Protein AF-A0A0T0PWX6-F1 (afdb_monomer)

Secondary structure (DSSP, 8-state):
--------------------PPPPPTT--TTPPPSSHHHHHHHHHHHHHTT-SS-SSS--HHHHHHHHHHHHHHHHTS---HHHHHHHHHHHHHHH-SS-SSS--HHHHHHHHHHHHHHHTTS--S------

Sequence (132 aa):
MKKFLLAALAVSVAGGAVAQTPPPPPGGPKHAMPTTRAEAIAAADQRFAAMDTNRDGKVSGDERRAYREAKRERRAERDVTQAQFRDQAQKRFDRIDTNKDGTISAQEREAAKLLMRARMGGHRGHGGPAGA

Foldseek 3Di:
DDDDDDDDDDDDDPPPPPPPPDDPDPDDPPPDDPPDPVSVVVVVVVVQCVQPVVPPSDRDPVSVVVVVVVVVVVVVPDDDDPVNVVVVVVVVVCQLPVVPPSDRDPVSVVVVVVVVCVVCVVPPPPDDPPDD

Structure (mmCIF, N/CA/C/O backbone):
data_AF-A0A0T0PWX6-F1
#
_entry.id   AF-A0A0T0PWX6-F1
#
loop_
_atom_site.group_PDB
_atom_site.id
_atom_site.type_symbol
_atom_site.label_atom_id
_atom_site.label_alt_id
_atom_site.label_comp_id
_atom_site.label_asym_id
_atom_site.label_entity_id
_atom_site.label_seq_id
_atom_site.pdbx_PDB_ins_code
_atom_site.Cartn_x
_atom_site.Cartn_y
_atom_site.Cartn_z
_atom_site.occupancy
_atom_site.B_iso_or_equiv
_atom_site.auth_seq_id
_atom_site.auth_comp_id
_atom_site.auth_asym_id
_atom_site.auth_atom_id
_atom_site.pdbx_PDB_model_num
ATOM 1 N N . MET A 1 1 ? 3.224 -77.270 7.67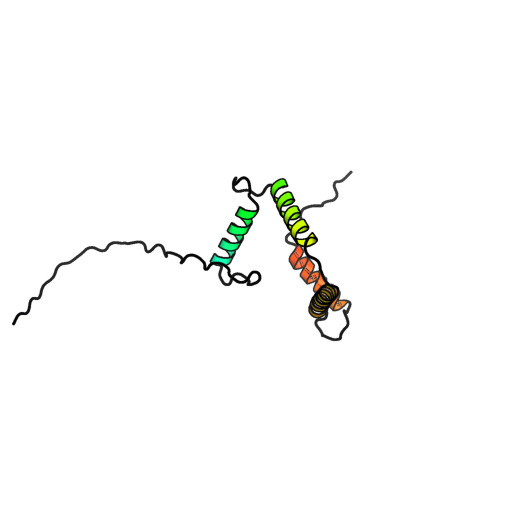0 1.00 36.62 1 MET A N 1
ATOM 2 C CA . MET A 1 1 ? 4.592 -77.410 7.108 1.00 36.62 1 MET A CA 1
ATOM 3 C C . MET A 1 1 ? 4.823 -76.189 6.220 1.00 36.62 1 MET A C 1
ATOM 5 O O . MET A 1 1 ? 4.010 -76.000 5.339 1.00 36.62 1 MET A O 1
ATOM 9 N N . LYS A 1 2 ? 5.775 -75.275 6.399 1.00 35.59 2 LYS A N 1
ATOM 10 C CA . LYS A 1 2 ? 7.071 -75.283 7.081 1.00 35.59 2 LYS A CA 1
ATOM 11 C C . LYS A 1 2 ? 7.307 -73.931 7.783 1.00 35.59 2 LYS A C 1
ATOM 13 O O . LYS A 1 2 ? 6.864 -72.897 7.301 1.00 35.59 2 LYS A O 1
ATOM 18 N N . LYS A 1 3 ? 8.009 -73.991 8.915 1.00 34.00 3 LYS A N 1
ATOM 19 C CA . LYS A 1 3 ? 8.615 -72.871 9.647 1.00 34.00 3 LYS A CA 1
ATOM 20 C C . LYS A 1 3 ? 9.988 -72.592 9.024 1.00 34.00 3 LYS A C 1
ATOM 22 O O . LYS A 1 3 ? 10.670 -73.569 8.736 1.00 34.00 3 LYS A O 1
ATOM 27 N N . PHE A 1 4 ? 10.418 -71.333 8.934 1.00 43.31 4 PHE A N 1
ATOM 28 C CA . PHE A 1 4 ? 11.841 -70.973 8.977 1.00 43.31 4 PHE A CA 1
ATOM 29 C C . PHE A 1 4 ? 12.026 -69.661 9.751 1.00 43.31 4 PHE A C 1
ATOM 31 O O . PHE A 1 4 ? 11.430 -68.636 9.435 1.00 43.31 4 PHE A O 1
ATOM 38 N N . LEU A 1 5 ? 12.816 -69.771 10.816 1.00 38.00 5 LEU A N 1
ATOM 39 C CA . LEU A 1 5 ? 13.410 -68.717 11.634 1.00 38.00 5 LEU A CA 1
ATOM 40 C C . LEU A 1 5 ? 14.822 -68.407 11.094 1.00 38.00 5 LEU A C 1
ATOM 42 O O . LEU A 1 5 ? 15.433 -69.297 10.508 1.00 38.00 5 LEU A O 1
ATOM 46 N N . LEU A 1 6 ? 15.328 -67.216 11.455 1.00 35.06 6 LEU A N 1
ATOM 47 C CA . LEU A 1 6 ? 16.733 -66.755 11.569 1.00 35.06 6 LEU A CA 1
ATOM 48 C C . LEU A 1 6 ? 17.255 -65.703 10.564 1.00 35.06 6 LEU A C 1
ATOM 50 O O . LEU A 1 6 ? 17.661 -66.008 9.452 1.00 35.06 6 LEU A O 1
ATOM 54 N N . ALA A 1 7 ? 17.290 -64.466 11.085 1.00 36.62 7 ALA A N 1
ATOM 55 C CA . ALA A 1 7 ? 18.459 -63.599 11.324 1.00 36.62 7 ALA A CA 1
ATOM 56 C C . ALA A 1 7 ? 19.406 -63.202 10.170 1.00 36.62 7 ALA A C 1
ATOM 58 O O . ALA A 1 7 ? 20.155 -64.033 9.678 1.00 36.62 7 ALA A O 1
ATOM 59 N N 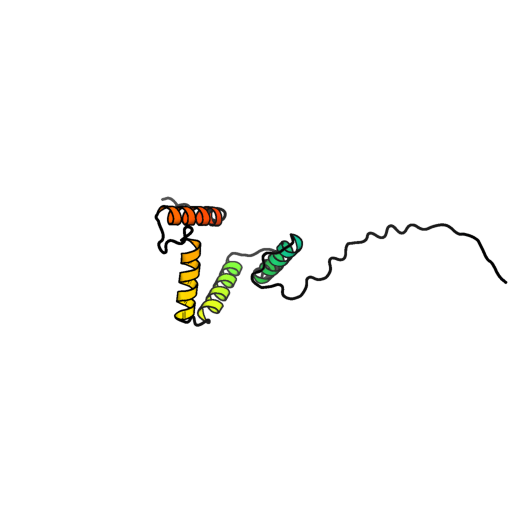. ALA A 1 8 ? 19.526 -61.886 9.923 1.00 38.38 8 ALA A N 1
ATOM 60 C CA . ALA A 1 8 ? 20.818 -61.180 9.868 1.00 38.38 8 ALA A CA 1
ATOM 61 C C . ALA A 1 8 ? 20.664 -59.639 9.879 1.00 38.38 8 ALA A C 1
ATOM 63 O O . ALA A 1 8 ? 19.995 -59.033 9.051 1.00 38.38 8 ALA A O 1
ATOM 64 N N . LEU A 1 9 ? 21.317 -59.074 10.890 1.00 36.00 9 LEU A N 1
ATOM 65 C CA . LEU A 1 9 ? 21.873 -57.744 11.148 1.00 36.00 9 LEU A CA 1
ATOM 66 C C . LEU A 1 9 ? 22.232 -56.807 9.956 1.00 36.00 9 LEU A C 1
ATOM 68 O O . LEU A 1 9 ? 22.825 -57.239 8.975 1.00 36.00 9 LEU A O 1
ATOM 72 N N . ALA A 1 10 ? 22.043 -55.500 10.220 1.00 39.22 10 ALA A N 1
ATOM 73 C CA . ALA A 1 10 ? 22.735 -54.296 9.711 1.00 39.22 10 ALA A CA 1
ATOM 74 C C . ALA A 1 10 ? 22.527 -53.836 8.251 1.00 39.22 10 ALA A C 1
ATOM 76 O O . ALA A 1 10 ? 22.898 -54.505 7.299 1.00 39.22 10 ALA A O 1
ATOM 77 N N . VAL A 1 11 ? 22.072 -52.590 8.077 1.00 42.06 11 VAL A N 1
ATOM 78 C CA . VAL A 1 11 ? 22.931 -51.388 7.999 1.00 42.06 11 VAL A CA 1
ATOM 79 C C . VAL A 1 11 ? 22.037 -50.163 8.218 1.00 42.06 11 VAL A C 1
ATOM 81 O O . VAL A 1 11 ? 21.055 -49.949 7.510 1.00 42.06 11 VAL A O 1
ATOM 84 N N . SER A 1 12 ? 22.375 -49.356 9.220 1.00 42.78 12 SER A N 1
ATOM 85 C CA . SER A 1 12 ? 21.784 -48.039 9.436 1.00 42.78 12 SER A CA 1
ATOM 86 C C . SER A 1 12 ? 22.236 -47.103 8.317 1.00 42.78 12 SER A C 1
ATOM 88 O O . SER A 1 12 ? 23.350 -46.584 8.356 1.00 42.78 12 SER A O 1
ATOM 90 N N . VAL A 1 13 ? 21.382 -46.860 7.324 1.00 46.09 13 VAL A N 1
ATOM 91 C CA . VAL A 1 13 ? 21.559 -45.700 6.448 1.00 46.09 13 VAL A CA 1
ATOM 92 C C . VAL A 1 13 ? 21.052 -44.490 7.221 1.00 46.09 13 VAL A C 1
ATOM 94 O O . VAL A 1 13 ? 19.849 -44.304 7.400 1.00 46.09 13 VAL A O 1
ATOM 97 N N . ALA A 1 14 ? 21.989 -43.668 7.690 1.00 50.22 14 ALA A N 1
ATOM 98 C CA . ALA A 1 14 ? 21.736 -42.283 8.055 1.00 50.22 14 ALA A CA 1
ATOM 99 C C . ALA A 1 14 ? 21.329 -41.516 6.785 1.00 50.22 14 ALA A C 1
ATOM 101 O O . ALA A 1 14 ? 22.123 -40.812 6.167 1.00 50.22 14 ALA A O 1
ATOM 102 N N . GLY A 1 15 ? 20.089 -41.721 6.346 1.00 40.66 15 GLY A N 1
ATOM 103 C CA . GLY A 1 15 ? 19.460 -40.940 5.299 1.00 40.66 15 GLY A CA 1
ATOM 104 C C . GLY A 1 15 ? 18.916 -39.683 5.946 1.00 40.66 15 GLY A C 1
ATOM 105 O O . GLY A 1 15 ? 17.864 -39.726 6.578 1.00 40.66 15 GLY A O 1
ATOM 106 N N . GLY A 1 16 ? 19.654 -38.579 5.832 1.00 40.97 16 GLY A N 1
ATOM 107 C CA . GLY A 1 16 ? 19.139 -37.261 6.164 1.00 40.97 16 GLY A CA 1
ATOM 108 C C . GLY A 1 16 ? 17.836 -37.051 5.405 1.00 40.97 16 GLY A C 1
ATOM 109 O O . GLY A 1 16 ? 17.842 -36.839 4.194 1.00 40.97 16 GLY A O 1
ATOM 110 N N . ALA A 1 17 ? 16.717 -37.135 6.117 1.00 41.38 17 ALA A N 1
ATOM 111 C CA . ALA A 1 17 ? 15.461 -36.613 5.633 1.00 41.38 17 ALA A CA 1
ATOM 112 C C . ALA A 1 17 ? 15.640 -35.096 5.577 1.00 41.38 17 ALA A C 1
ATOM 114 O O . ALA A 1 17 ? 15.354 -34.376 6.534 1.00 41.38 17 ALA A O 1
ATOM 115 N N . VAL A 1 18 ? 16.164 -34.604 4.452 1.00 45.81 18 VAL A N 1
ATOM 116 C CA . VAL A 1 18 ? 15.820 -33.260 4.016 1.00 45.81 18 VAL A CA 1
ATOM 117 C C . VAL A 1 18 ? 14.303 -33.270 3.980 1.00 45.81 18 VAL A C 1
ATOM 119 O O . VAL A 1 18 ? 13.690 -34.013 3.214 1.00 45.81 18 VAL A O 1
ATOM 122 N N . ALA A 1 19 ? 13.694 -32.562 4.925 1.00 40.75 19 ALA A N 1
ATOM 123 C CA . ALA A 1 19 ? 12.277 -32.300 4.886 1.00 40.75 19 ALA A CA 1
ATOM 124 C C . ALA A 1 19 ? 12.029 -31.640 3.528 1.00 40.75 19 ALA A C 1
ATOM 126 O O . ALA A 1 19 ? 12.362 -30.473 3.333 1.00 40.75 19 ALA A O 1
ATOM 127 N N . GLN A 1 20 ? 11.548 -32.422 2.560 1.00 35.38 20 GLN A N 1
ATOM 128 C CA . GLN A 1 20 ? 11.020 -31.900 1.317 1.00 35.38 20 GLN A CA 1
ATOM 129 C C . GLN A 1 20 ? 9.814 -31.078 1.738 1.00 35.38 20 GLN A C 1
ATOM 131 O O . GLN A 1 20 ? 8.738 -31.609 2.012 1.00 35.38 20 GLN A O 1
ATOM 136 N N . THR A 1 21 ? 10.029 -29.777 1.901 1.00 44.06 21 THR A N 1
ATOM 137 C CA . THR A 1 21 ? 8.945 -28.827 2.048 1.00 44.06 21 THR A CA 1
ATOM 138 C C . THR A 1 21 ? 8.082 -28.981 0.800 1.00 44.06 21 THR A C 1
ATOM 140 O O . THR A 1 21 ? 8.603 -28.845 -0.312 1.00 44.06 21 THR A O 1
ATOM 143 N N . PRO A 1 22 ? 6.795 -29.342 0.947 1.00 49.56 22 PRO A N 1
ATOM 144 C CA . PRO A 1 22 ? 5.923 -29.512 -0.201 1.00 49.56 22 PRO A CA 1
ATOM 145 C C . PRO A 1 22 ? 5.920 -28.214 -1.019 1.00 49.56 22 PRO A C 1
ATOM 147 O O . PRO A 1 22 ? 6.000 -27.128 -0.429 1.00 49.56 22 PRO A O 1
ATOM 150 N N . PRO A 1 23 ? 5.858 -28.298 -2.361 1.00 49.06 23 PRO A N 1
ATOM 151 C CA . PRO A 1 23 ? 5.785 -27.108 -3.194 1.00 49.06 23 PRO A CA 1
ATOM 152 C C . PRO A 1 23 ? 4.600 -26.257 -2.716 1.00 49.06 23 PRO A C 1
ATOM 154 O O . PRO A 1 23 ? 3.511 -26.803 -2.504 1.00 49.06 23 PRO A O 1
ATOM 157 N N . PRO A 1 24 ? 4.792 -24.945 -2.484 1.00 56.69 24 PRO A N 1
ATOM 158 C CA . PRO A 1 24 ? 3.717 -24.109 -1.982 1.00 56.69 24 PRO A CA 1
ATOM 159 C C . PRO A 1 24 ? 2.544 -24.140 -2.974 1.00 56.69 24 PRO A C 1
ATOM 161 O O . PRO A 1 24 ? 2.771 -24.111 -4.189 1.00 56.69 24 PRO A O 1
ATOM 164 N N . PRO A 1 25 ? 1.292 -24.206 -2.486 1.00 51.97 25 PRO A N 1
ATOM 165 C CA . PRO A 1 25 ? 0.129 -24.268 -3.355 1.00 51.97 25 PRO A CA 1
ATOM 166 C C . PRO A 1 25 ? 0.076 -23.031 -4.265 1.00 51.97 25 PRO A C 1
ATOM 168 O O . PRO A 1 25 ? 0.357 -21.9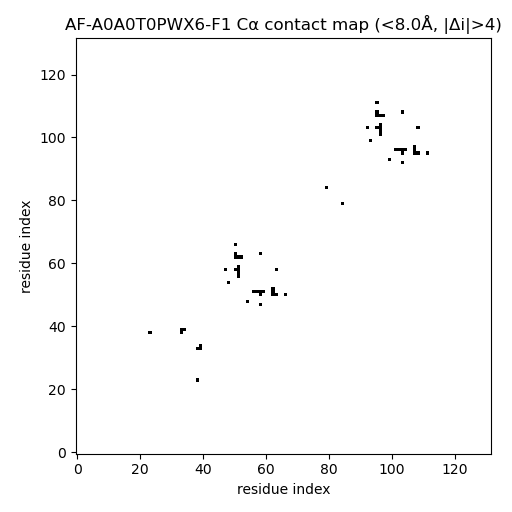12 -3.814 1.00 51.97 25 PRO A O 1
ATOM 171 N N . PRO A 1 26 ? -0.298 -23.193 -5.546 1.00 50.69 26 PRO A N 1
ATOM 172 C CA . PRO A 1 26 ? -0.409 -22.066 -6.452 1.00 50.69 26 PRO A CA 1
ATOM 173 C C . PRO A 1 26 ? -1.585 -21.181 -6.018 1.00 50.69 26 PRO A C 1
ATOM 175 O O . PRO A 1 26 ? -2.741 -21.583 -6.080 1.00 50.69 26 PRO A O 1
ATOM 178 N N . GLY A 1 27 ? -1.285 -19.948 -5.600 1.00 56.47 27 GLY A N 1
ATOM 179 C CA . GLY A 1 27 ? -2.285 -18.884 -5.478 1.00 56.47 27 GLY A CA 1
ATOM 180 C C . GLY A 1 27 ? -3.034 -18.792 -4.146 1.00 56.47 27 GLY A C 1
ATOM 181 O O . GLY A 1 27 ? -4.261 -18.720 -4.140 1.00 56.47 27 GLY A O 1
ATOM 182 N N . GLY A 1 28 ? -2.316 -18.685 -3.023 1.00 47.69 28 GLY A N 1
ATOM 183 C CA . GLY A 1 28 ? -2.917 -18.218 -1.767 1.00 47.69 28 GLY A CA 1
ATOM 184 C C . GLY A 1 28 ? -3.605 -16.842 -1.922 1.00 47.69 28 GLY A C 1
ATOM 185 O O . GLY A 1 28 ? -3.213 -16.049 -2.790 1.00 47.69 28 GLY A O 1
ATOM 186 N N . PRO A 1 29 ? -4.640 -16.530 -1.112 1.00 44.62 29 PRO A N 1
ATOM 187 C CA . PRO A 1 29 ? -5.453 -15.328 -1.280 1.00 44.62 29 PRO A CA 1
ATOM 188 C C . PRO A 1 29 ? -4.574 -14.083 -1.315 1.00 44.62 29 PRO A C 1
ATOM 190 O O . PRO A 1 29 ? -3.737 -13.881 -0.437 1.00 44.62 29 PRO A O 1
ATOM 193 N N . LYS A 1 30 ? -4.797 -13.192 -2.288 1.00 54.19 30 LYS A N 1
ATOM 194 C CA . LYS A 1 30 ? -3.924 -12.029 -2.538 1.00 54.19 30 LYS A CA 1
ATOM 195 C C . LYS A 1 30 ? -3.819 -11.053 -1.353 1.00 54.19 30 LYS A C 1
ATOM 197 O O . LYS A 1 30 ? -3.066 -10.083 -1.449 1.00 54.19 30 LYS A O 1
ATOM 202 N N . HIS A 1 31 ? -4.602 -11.249 -0.287 1.00 51.62 31 HIS A N 1
ATOM 203 C CA . HIS A 1 31 ? -4.666 -10.434 0.933 1.00 51.62 31 HIS A CA 1
ATOM 204 C C . HIS A 1 31 ? -4.566 -11.260 2.236 1.00 51.62 31 HIS A C 1
ATOM 206 O O . HIS A 1 31 ? -4.729 -10.687 3.312 1.00 51.62 31 HIS A O 1
ATOM 212 N N . ALA A 1 32 ? -4.293 -12.570 2.179 1.00 58.66 32 ALA A N 1
ATOM 213 C CA . ALA A 1 32 ? -4.005 -13.337 3.389 1.00 58.66 32 ALA A CA 1
ATOM 214 C C . ALA A 1 32 ? -2.584 -13.002 3.860 1.00 58.66 32 ALA A C 1
ATOM 216 O O . ALA A 1 32 ? -1.631 -13.069 3.082 1.00 58.66 32 ALA A O 1
ATOM 217 N N . MET A 1 33 ? -2.442 -12.594 5.122 1.00 60.88 33 MET A N 1
ATOM 218 C CA . MET A 1 33 ? -1.125 -12.528 5.755 1.00 60.88 33 MET A CA 1
ATOM 219 C C . MET A 1 33 ? -0.510 -13.933 5.697 1.00 60.88 33 MET A C 1
ATOM 221 O O . MET A 1 33 ? -1.255 -14.897 5.891 1.00 60.88 33 MET A O 1
ATOM 225 N N . PRO A 1 34 ? 0.799 -14.071 5.423 1.00 75.75 34 PRO A N 1
ATOM 226 C CA . PRO A 1 34 ? 1.438 -15.379 5.466 1.00 75.75 34 PRO A CA 1
ATOM 227 C C . PRO A 1 34 ? 1.185 -15.993 6.845 1.00 75.75 34 PRO A C 1
ATOM 229 O O . PRO A 1 34 ? 1.434 -15.354 7.870 1.00 75.75 34 PRO A O 1
ATOM 232 N N . THR A 1 35 ? 0.634 -17.203 6.859 1.00 76.50 35 THR A N 1
ATOM 233 C CA . THR A 1 35 ? 0.294 -17.928 8.090 1.00 76.50 35 THR A CA 1
ATOM 234 C C . THR A 1 35 ? 1.530 -18.562 8.717 1.00 76.50 35 THR A C 1
ATOM 236 O O . THR A 1 35 ? 1.550 -18.849 9.912 1.00 76.50 35 THR A O 1
ATOM 239 N N . THR A 1 36 ? 2.599 -18.707 7.928 1.00 92.38 36 THR A N 1
ATOM 240 C CA . THR A 1 36 ? 3.889 -19.231 8.373 1.00 92.38 36 THR A CA 1
ATOM 241 C C . THR A 1 36 ? 5.050 -18.314 7.982 1.00 92.38 36 THR A C 1
ATOM 243 O O . THR A 1 36 ? 4.988 -17.535 7.028 1.00 92.38 36 THR A O 1
ATOM 246 N N . ARG A 1 37 ? 6.174 -18.435 8.702 1.00 88.50 37 ARG A N 1
ATOM 247 C CA . ARG A 1 37 ? 7.431 -17.753 8.344 1.00 88.50 37 ARG A CA 1
ATOM 248 C C . ARG A 1 37 ? 7.914 -18.153 6.947 1.00 88.50 37 ARG A C 1
ATOM 250 O O . ARG A 1 37 ? 8.406 -17.298 6.219 1.00 88.50 37 ARG A O 1
ATOM 257 N N . ALA A 1 38 ? 7.775 -19.425 6.582 1.00 89.62 38 ALA A N 1
ATOM 258 C CA . ALA A 1 38 ? 8.188 -19.924 5.274 1.00 89.62 38 ALA A CA 1
ATOM 259 C C . ALA A 1 38 ? 7.404 -19.244 4.139 1.00 89.62 38 ALA A C 1
ATOM 261 O O . ALA A 1 38 ? 8.003 -18.774 3.175 1.00 89.62 38 ALA A O 1
ATOM 262 N N . GLU A 1 39 ? 6.086 -19.094 4.293 1.00 88.44 39 GLU A N 1
ATOM 263 C CA . GLU A 1 39 ? 5.247 -18.361 3.336 1.00 88.44 39 GLU A CA 1
ATOM 264 C C . GLU A 1 39 ? 5.641 -16.885 3.227 1.00 88.44 39 GLU A C 1
ATOM 266 O O . GLU A 1 39 ? 5.654 -16.324 2.132 1.00 88.44 39 GLU A O 1
ATOM 271 N N . ALA A 1 40 ? 5.986 -16.251 4.352 1.00 89.00 40 ALA A N 1
ATOM 272 C CA . ALA A 1 40 ? 6.418 -14.858 4.359 1.00 89.00 40 ALA A CA 1
ATOM 273 C C . ALA A 1 40 ? 7.720 -14.658 3.569 1.00 89.00 40 ALA A C 1
ATOM 275 O O . ALA A 1 40 ? 7.823 -13.700 2.802 1.00 89.00 40 ALA A O 1
ATOM 276 N N . ILE A 1 41 ? 8.685 -15.569 3.740 1.00 89.69 41 ILE A N 1
ATOM 277 C CA . ILE A 1 41 ? 9.965 -15.553 3.018 1.00 89.69 41 ILE A CA 1
ATOM 278 C C . ILE A 1 41 ? 9.721 -15.786 1.525 1.00 89.69 41 ILE A C 1
ATOM 280 O O . ILE A 1 41 ? 10.103 -14.947 0.716 1.00 89.69 41 ILE A O 1
ATOM 284 N N . ALA A 1 42 ? 8.965 -16.825 1.159 1.00 90.94 42 ALA A N 1
ATOM 285 C CA . ALA A 1 42 ? 8.658 -17.112 -0.242 1.00 90.94 42 ALA A CA 1
ATOM 286 C C . ALA A 1 42 ? 7.945 -15.939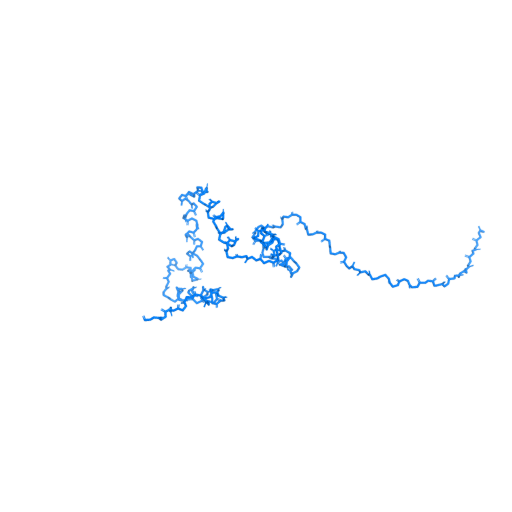 -0.944 1.00 90.94 42 ALA A C 1
ATOM 288 O O . ALA A 1 42 ? 8.253 -15.597 -2.086 1.00 90.94 42 ALA A O 1
ATOM 289 N N . ALA A 1 43 ? 7.011 -15.272 -0.258 1.00 88.38 43 ALA A N 1
ATOM 290 C CA . ALA A 1 43 ? 6.343 -14.087 -0.792 1.00 88.38 43 ALA A CA 1
ATOM 291 C C . ALA A 1 43 ? 7.287 -12.878 -0.936 1.00 88.38 43 ALA A C 1
ATOM 293 O O . ALA A 1 43 ? 7.071 -12.038 -1.816 1.00 88.38 43 ALA A O 1
ATOM 294 N N . ALA A 1 44 ? 8.304 -12.756 -0.077 1.00 90.31 44 ALA A N 1
ATOM 295 C CA . ALA A 1 44 ? 9.337 -11.732 -0.202 1.00 90.31 44 ALA A CA 1
ATOM 296 C C . ALA A 1 44 ? 10.236 -12.010 -1.414 1.00 90.31 44 ALA A C 1
ATOM 298 O O . ALA A 1 44 ? 10.433 -11.104 -2.225 1.00 90.31 44 ALA A O 1
ATOM 299 N N . ASP A 1 45 ? 10.666 -13.259 -1.596 1.00 92.81 45 ASP A N 1
ATOM 300 C CA . ASP A 1 45 ? 11.510 -13.685 -2.718 1.00 92.81 45 ASP A CA 1
ATOM 301 C C . ASP A 1 45 ? 10.811 -13.454 -4.062 1.00 92.81 45 ASP A C 1
ATOM 303 O O . ASP A 1 45 ? 11.378 -12.856 -4.975 1.00 92.81 45 ASP A O 1
ATOM 307 N N . GLN A 1 46 ? 9.528 -13.820 -4.166 1.00 92.38 46 GLN A N 1
ATOM 308 C CA . GLN A 1 46 ? 8.727 -13.565 -5.369 1.00 92.38 46 GLN A CA 1
ATOM 309 C C . GLN A 1 46 ? 8.622 -12.073 -5.703 1.00 92.38 46 GLN A C 1
ATOM 311 O O . GLN A 1 46 ? 8.642 -11.685 -6.870 1.00 92.38 46 GLN A O 1
ATOM 316 N N . ARG A 1 47 ? 8.491 -11.211 -4.687 1.00 91.50 47 ARG A N 1
ATOM 317 C CA . ARG A 1 47 ? 8.433 -9.756 -4.893 1.00 91.50 47 ARG A CA 1
ATOM 318 C C . ARG A 1 47 ? 9.784 -9.190 -5.288 1.00 91.50 47 ARG A C 1
ATOM 320 O O . ARG A 1 47 ? 9.813 -8.271 -6.100 1.00 91.50 47 ARG A O 1
ATOM 327 N N . PHE A 1 48 ? 10.858 -9.706 -4.701 1.00 95.31 48 PHE A N 1
ATOM 328 C CA . PHE A 1 48 ? 12.217 -9.317 -5.032 1.00 95.31 48 PHE A CA 1
ATOM 329 C C . PHE A 1 48 ? 12.531 -9.663 -6.486 1.00 95.31 48 PHE A C 1
ATOM 331 O O . PHE A 1 48 ? 12.842 -8.763 -7.253 1.00 95.31 48 PHE A O 1
ATOM 338 N N . ALA A 1 49 ? 12.299 -10.912 -6.897 1.00 94.56 49 ALA A N 1
ATOM 339 C CA . ALA A 1 49 ? 12.489 -11.359 -8.276 1.00 94.56 49 ALA A CA 1
ATOM 340 C C . ALA A 1 49 ? 11.612 -10.600 -9.291 1.00 94.56 49 ALA A C 1
ATOM 342 O O . ALA A 1 49 ? 11.970 -10.477 -10.456 1.00 94.56 49 ALA A O 1
ATOM 343 N N . ALA A 1 50 ? 10.456 -10.077 -8.865 1.00 90.75 50 ALA A N 1
ATOM 344 C CA . ALA A 1 50 ? 9.610 -9.231 -9.707 1.00 90.75 50 ALA A CA 1
ATOM 345 C C . ALA A 1 50 ? 10.107 -7.777 -9.837 1.00 90.75 50 ALA A C 1
ATOM 347 O O . ALA A 1 50 ? 9.588 -7.040 -10.675 1.00 90.75 50 ALA A O 1
ATOM 348 N N . MET A 1 51 ? 11.033 -7.337 -8.980 1.00 94.56 51 MET A N 1
ATOM 349 C CA . MET A 1 51 ? 11.641 -6.002 -9.018 1.00 94.56 51 MET A CA 1
ATOM 350 C C . MET A 1 51 ? 13.064 -6.030 -9.579 1.00 94.56 51 MET A C 1
ATOM 352 O O . MET A 1 51 ? 13.414 -5.112 -10.307 1.00 94.56 51 MET A O 1
ATOM 356 N N . ASP A 1 52 ? 13.849 -7.050 -9.236 1.00 96.94 52 ASP A N 1
ATOM 357 C CA . ASP A 1 52 ? 15.200 -7.308 -9.741 1.00 96.94 52 ASP A CA 1
ATOM 358 C C . ASP A 1 52 ? 15.101 -7.897 -11.155 1.00 96.94 52 ASP A C 1
ATOM 360 O O . ASP A 1 52 ? 15.001 -9.108 -11.374 1.00 96.94 52 ASP A O 1
ATOM 364 N N . THR A 1 53 ? 15.014 -6.998 -12.128 1.00 95.44 53 THR A N 1
ATOM 365 C CA . THR A 1 53 ? 14.804 -7.347 -13.533 1.00 95.44 53 THR A CA 1
ATOM 366 C C . THR A 1 53 ? 16.089 -7.802 -14.204 1.00 95.44 53 THR A C 1
ATOM 368 O O . THR A 1 53 ? 16.037 -8.651 -15.099 1.00 95.44 53 THR A O 1
ATOM 371 N N . ASN A 1 54 ? 17.231 -7.261 -13.770 1.00 95.81 54 ASN A N 1
ATOM 372 C CA . ASN A 1 54 ? 18.539 -7.633 -14.299 1.00 95.81 54 ASN A CA 1
ATOM 373 C C . ASN A 1 54 ? 19.113 -8.903 -13.634 1.00 95.81 54 ASN A C 1
ATOM 375 O O . ASN A 1 54 ? 20.062 -9.481 -14.165 1.00 95.81 54 ASN A O 1
ATOM 379 N N . ARG A 1 55 ? 18.482 -9.385 -12.553 1.00 95.88 55 ARG A N 1
ATOM 380 C CA . ARG A 1 55 ? 18.842 -10.586 -11.787 1.00 95.88 55 ARG A CA 1
ATOM 381 C C . ARG A 1 55 ? 20.243 -10.511 -11.188 1.00 95.88 55 ARG A C 1
ATOM 383 O O . ARG A 1 55 ? 20.944 -11.523 -11.128 1.00 95.88 55 ARG A O 1
ATOM 390 N N . ASP A 1 56 ? 20.654 -9.323 -10.756 1.00 96.38 56 ASP A N 1
ATOM 391 C CA . ASP A 1 56 ? 21.960 -9.108 -10.129 1.00 96.38 56 ASP A CA 1
ATOM 392 C C . ASP A 1 56 ? 21.946 -9.325 -8.603 1.00 96.38 56 ASP A C 1
ATOM 394 O O . ASP A 1 56 ? 22.984 -9.226 -7.937 1.00 96.38 56 ASP A O 1
ATOM 398 N N . GLY A 1 57 ? 20.779 -9.664 -8.042 1.00 96.00 57 GLY A N 1
ATOM 399 C CA . GLY A 1 57 ? 20.599 -9.889 -6.614 1.00 96.00 57 GLY A CA 1
ATOM 400 C C . GLY A 1 57 ? 20.420 -8.597 -5.818 1.00 96.00 57 GLY A C 1
ATOM 401 O O . GLY A 1 57 ? 20.477 -8.630 -4.583 1.00 96.00 57 GLY A O 1
ATOM 402 N N . LYS A 1 58 ? 20.180 -7.456 -6.476 1.00 96.94 58 LYS A N 1
ATOM 403 C CA . LYS A 1 58 ? 19.837 -6.167 -5.858 1.00 96.94 58 LYS A CA 1
ATOM 404 C C . LYS A 1 58 ? 18.643 -5.542 -6.587 1.00 96.94 58 LYS A C 1
ATOM 406 O O . LYS A 1 58 ? 18.317 -5.875 -7.708 1.00 96.94 58 LYS A O 1
ATOM 411 N N . VAL A 1 59 ? 17.954 -4.618 -5.913 1.00 95.88 59 VAL A N 1
ATOM 412 C CA . VAL A 1 59 ? 16.944 -3.763 -6.560 1.00 95.88 59 VAL A CA 1
ATOM 413 C C . VAL A 1 59 ? 17.485 -2.348 -6.583 1.00 95.88 59 VAL A C 1
ATOM 415 O O . VAL A 1 59 ? 17.500 -1.654 -5.552 1.00 95.88 59 VAL A O 1
ATOM 418 N N . SER A 1 60 ? 17.924 -1.931 -7.764 1.00 96.88 60 SER A N 1
ATOM 419 C CA . SER A 1 60 ? 18.456 -0.594 -8.007 1.00 96.88 60 SER A CA 1
ATOM 420 C C . SER A 1 60 ? 17.380 0.498 -7.863 1.00 96.88 60 SER A C 1
ATOM 422 O O . SER A 1 60 ? 16.177 0.242 -7.713 1.00 96.88 60 SER A O 1
ATOM 424 N N . GLY A 1 61 ? 17.815 1.762 -7.861 1.00 95.75 61 GLY A N 1
ATOM 425 C CA . GLY A 1 61 ? 16.902 2.908 -7.844 1.00 95.75 61 GLY A CA 1
ATOM 426 C C . GLY A 1 61 ? 15.989 2.937 -9.071 1.00 95.75 61 GLY A C 1
ATOM 427 O O . GLY A 1 61 ? 14.782 3.157 -8.931 1.00 95.75 61 GLY A O 1
ATOM 428 N N . ASP A 1 62 ? 16.553 2.640 -10.239 1.00 96.81 62 ASP A N 1
ATOM 429 C CA . ASP A 1 62 ? 15.846 2.651 -11.519 1.00 96.81 62 ASP A CA 1
ATOM 430 C C . ASP A 1 62 ? 14.827 1.518 -11.613 1.00 96.81 62 ASP A C 1
ATOM 432 O O . ASP A 1 62 ? 13.668 1.762 -11.945 1.00 96.81 62 ASP A O 1
ATOM 436 N N . GLU A 1 63 ? 15.188 0.306 -11.193 1.00 96.31 63 GLU A N 1
ATOM 437 C CA . GLU A 1 63 ? 14.257 -0.828 -11.142 1.00 96.31 63 GLU A CA 1
ATOM 438 C C . GLU A 1 63 ? 13.094 -0.579 -10.184 1.00 96.31 63 GLU A C 1
ATOM 440 O O . GLU A 1 63 ? 11.928 -0.855 -10.481 1.00 96.31 63 GLU A O 1
ATOM 445 N N . ARG A 1 64 ? 13.381 0.037 -9.034 1.00 94.94 64 ARG A N 1
ATOM 446 C CA . ARG A 1 64 ? 12.338 0.437 -8.090 1.00 94.94 64 ARG A CA 1
ATOM 447 C C . ARG A 1 64 ? 11.415 1.501 -8.680 1.00 94.94 64 ARG A C 1
ATOM 449 O O . ARG A 1 64 ? 10.209 1.464 -8.416 1.00 94.94 64 ARG A O 1
ATOM 456 N N . ARG A 1 65 ? 11.963 2.469 -9.422 1.00 94.56 65 ARG A N 1
ATOM 457 C CA . ARG A 1 65 ? 11.194 3.517 -10.109 1.00 94.56 65 ARG A CA 1
ATOM 458 C C . ARG A 1 65 ? 10.301 2.892 -11.179 1.00 94.56 65 ARG A C 1
ATOM 460 O O . ARG A 1 65 ? 9.089 3.088 -11.107 1.00 94.56 65 ARG A O 1
ATOM 467 N N . ALA A 1 66 ? 10.861 2.058 -12.050 1.00 94.56 66 ALA A N 1
ATOM 468 C CA . ALA A 1 66 ? 10.133 1.334 -13.088 1.00 94.56 66 ALA A CA 1
ATOM 469 C C . ALA A 1 66 ? 9.000 0.474 -12.501 1.00 94.56 66 ALA A C 1
ATOM 471 O O . ALA A 1 66 ? 7.848 0.564 -12.928 1.00 94.56 66 ALA A O 1
ATOM 472 N N . TYR A 1 67 ? 9.274 -0.283 -11.432 1.00 92.50 67 TYR A N 1
ATOM 473 C CA . TYR A 1 67 ? 8.254 -1.083 -10.751 1.00 92.50 67 TYR A CA 1
ATOM 474 C C . TYR A 1 67 ? 7.100 -0.229 -10.194 1.00 92.50 67 TYR A C 1
ATOM 476 O O . TYR A 1 67 ? 5.927 -0.622 -10.253 1.00 92.50 67 TYR A O 1
ATOM 484 N N . ARG A 1 68 ? 7.403 0.952 -9.632 1.00 91.56 68 ARG A N 1
ATOM 485 C CA . ARG A 1 68 ? 6.381 1.884 -9.125 1.00 91.56 68 ARG A CA 1
ATOM 486 C C . ARG A 1 68 ? 5.562 2.496 -10.253 1.00 91.56 68 ARG A C 1
ATOM 488 O O . ARG A 1 68 ? 4.350 2.609 -10.084 1.00 91.56 68 ARG A O 1
ATOM 495 N N . GLU A 1 69 ? 6.194 2.874 -11.357 1.00 92.88 69 GLU A N 1
ATOM 496 C CA . GLU A 1 69 ? 5.531 3.444 -12.535 1.00 92.88 69 GLU A CA 1
ATOM 497 C C . GLU A 1 69 ? 4.555 2.446 -13.143 1.00 92.88 69 GLU A C 1
ATOM 499 O O . GLU A 1 69 ? 3.354 2.715 -13.138 1.00 92.88 69 GLU A O 1
ATOM 504 N N . ALA A 1 70 ? 5.015 1.229 -13.438 1.00 90.31 70 ALA A N 1
ATOM 505 C CA . ALA A 1 70 ? 4.161 0.153 -13.934 1.00 90.31 70 ALA A CA 1
ATOM 506 C C . ALA A 1 70 ? 2.978 -0.141 -12.990 1.00 90.31 70 ALA A C 1
ATOM 508 O O . ALA A 1 70 ? 1.871 -0.487 -13.404 1.00 90.31 70 ALA A O 1
ATOM 509 N N . LYS A 1 71 ? 3.177 -0.009 -11.672 1.00 89.06 71 LYS A N 1
ATOM 510 C CA . LYS A 1 71 ? 2.097 -0.183 -10.689 1.00 89.06 71 LYS A CA 1
ATOM 511 C C . LYS A 1 71 ? 1.121 0.995 -10.653 1.00 89.06 71 LYS A C 1
ATOM 513 O O . LYS A 1 71 ? -0.038 0.780 -10.292 1.00 89.06 71 LYS A O 1
ATOM 518 N N . ARG A 1 72 ? 1.574 2.218 -10.943 1.00 89.06 72 ARG A N 1
ATOM 519 C CA . ARG A 1 72 ? 0.710 3.402 -11.064 1.00 89.06 72 ARG A CA 1
ATOM 520 C C . ARG A 1 72 ? -0.104 3.333 -12.348 1.00 89.06 72 ARG A C 1
ATOM 522 O O . ARG A 1 72 ? -1.303 3.559 -12.267 1.00 89.06 72 ARG A O 1
ATOM 529 N N . GLU A 1 73 ? 0.500 2.935 -13.460 1.00 89.12 73 GLU A N 1
ATOM 530 C CA . GLU A 1 73 ? -0.176 2.744 -14.752 1.00 89.12 73 GLU A CA 1
ATOM 531 C C . GLU A 1 73 ? -1.297 1.710 -14.646 1.00 89.12 73 GLU A C 1
ATOM 533 O O . GLU A 1 73 ? -2.460 2.057 -14.827 1.00 89.12 73 GLU A O 1
ATOM 538 N N . ARG A 1 74 ? -1.004 0.505 -14.130 1.00 87.62 74 ARG A N 1
ATOM 539 C CA . ARG A 1 74 ? -2.037 -0.519 -13.859 1.00 87.62 74 ARG A CA 1
ATOM 540 C C . ARG A 1 74 ? -3.160 -0.062 -12.921 1.00 87.62 74 ARG A C 1
ATOM 542 O O . ARG A 1 74 ? -4.195 -0.718 -12.824 1.00 87.62 74 ARG A O 1
ATOM 549 N N . ARG A 1 75 ? -2.933 0.977 -12.111 1.00 85.69 75 ARG A N 1
ATOM 550 C CA . ARG A 1 75 ? -3.979 1.577 -11.266 1.00 85.69 75 ARG A CA 1
ATOM 551 C C . ARG A 1 75 ? -4.748 2.665 -12.005 1.00 85.69 75 ARG A C 1
ATOM 553 O O . ARG A 1 75 ? -5.933 2.790 -11.738 1.00 85.69 75 ARG A O 1
ATOM 560 N N . ALA A 1 76 ? -4.082 3.433 -12.860 1.00 84.12 76 ALA A N 1
ATOM 561 C CA . ALA A 1 76 ? -4.686 4.483 -13.668 1.00 84.12 76 ALA A CA 1
ATOM 562 C C . ALA A 1 76 ? -5.616 3.907 -14.746 1.00 84.12 76 ALA A C 1
ATOM 564 O O . ALA A 1 76 ? -6.661 4.484 -14.999 1.00 84.12 76 ALA A O 1
ATOM 565 N N . GLU A 1 77 ? -5.288 2.736 -15.296 1.00 82.25 77 GLU A N 1
ATOM 566 C CA . GLU A 1 77 ? -6.137 1.995 -16.246 1.00 82.25 77 GLU A CA 1
ATOM 567 C C . GLU A 1 77 ? -7.434 1.452 -15.629 1.00 82.25 77 GLU A C 1
ATOM 569 O O . GLU A 1 77 ? -8.317 0.976 -16.337 1.00 82.25 77 GLU A O 1
ATOM 574 N N . ARG A 1 78 ? -7.554 1.457 -14.297 1.00 86.50 78 ARG A N 1
ATOM 575 C CA . ARG A 1 78 ? -8.744 0.952 -13.617 1.00 86.50 78 ARG A CA 1
ATOM 576 C C . ARG A 1 78 ? -9.709 2.094 -13.358 1.00 86.50 78 ARG A C 1
ATOM 578 O O . ARG A 1 78 ? -9.484 2.885 -12.442 1.00 86.50 78 ARG A O 1
ATOM 585 N N . ASP A 1 79 ? -10.827 2.089 -14.071 1.00 90.88 79 ASP A N 1
ATOM 586 C CA . ASP A 1 79 ? -11.952 2.956 -13.743 1.00 90.88 79 ASP A CA 1
ATOM 587 C C . ASP A 1 79 ? -12.465 2.658 -12.329 1.00 90.88 79 ASP A C 1
ATOM 589 O O . ASP A 1 79 ? -12.640 1.504 -11.919 1.00 90.88 79 ASP A O 1
ATOM 593 N N . VAL A 1 80 ? -12.695 3.724 -11.563 1.00 89.44 80 VAL A N 1
ATOM 594 C CA . VAL A 1 80 ? -13.277 3.654 -10.223 1.00 89.44 80 VAL A CA 1
ATOM 595 C C . VAL A 1 80 ? -14.622 4.358 -10.258 1.00 89.44 80 VAL A C 1
ATOM 597 O O . VAL A 1 80 ? -14.715 5.546 -10.552 1.00 89.44 80 VAL A O 1
ATOM 600 N N . THR A 1 81 ? -15.676 3.622 -9.926 1.00 95.50 81 THR A N 1
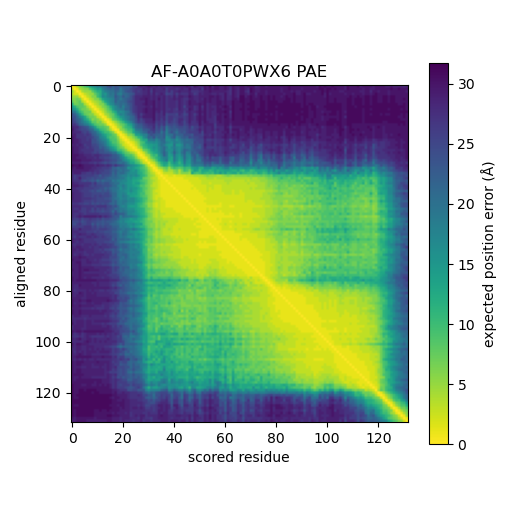ATOM 601 C CA . THR A 1 81 ? -17.033 4.171 -9.840 1.00 95.50 81 THR A CA 1
ATOM 602 C C . THR A 1 81 ? -17.207 5.031 -8.586 1.00 95.50 81 THR A C 1
ATOM 604 O O . THR A 1 81 ? -16.532 4.837 -7.570 1.00 95.50 81 THR A O 1
ATOM 607 N N . GLN A 1 82 ? -18.190 5.937 -8.601 1.00 94.81 82 GLN A N 1
ATOM 608 C CA . GLN A 1 82 ? -18.549 6.730 -7.419 1.00 94.81 82 GLN A CA 1
ATOM 609 C C . GLN A 1 82 ? -18.904 5.844 -6.212 1.00 94.81 82 GLN A C 1
ATOM 611 O O . GLN A 1 82 ? -18.527 6.157 -5.082 1.00 94.81 82 GLN A O 1
ATOM 616 N N . ALA A 1 83 ? -19.586 4.718 -6.442 1.00 96.44 83 ALA A N 1
ATOM 617 C CA . ALA A 1 83 ? -19.931 3.762 -5.393 1.00 96.44 83 ALA A CA 1
ATOM 618 C C . ALA A 1 83 ? -18.678 3.159 -4.733 1.00 96.44 83 ALA A C 1
ATOM 620 O O . ALA A 1 83 ? -18.579 3.130 -3.509 1.00 96.44 83 ALA A O 1
ATOM 621 N N . GLN A 1 84 ? -17.682 2.758 -5.529 1.00 93.69 84 GLN A N 1
ATOM 622 C CA . GLN A 1 84 ? -16.406 2.250 -5.010 1.00 93.69 84 GLN A CA 1
ATOM 623 C C . GLN A 1 84 ? -15.617 3.324 -4.254 1.00 93.69 84 GLN A C 1
ATOM 625 O O . GLN A 1 84 ? -14.968 3.020 -3.252 1.00 93.69 84 GLN A O 1
ATOM 630 N N . PHE A 1 85 ? -15.669 4.578 -4.708 1.00 93.56 85 PHE A N 1
ATOM 631 C CA . PHE A 1 85 ? -15.040 5.687 -3.995 1.00 93.56 85 PHE A CA 1
ATOM 632 C C . PHE A 1 85 ? -15.687 5.908 -2.619 1.00 93.56 85 PHE A C 1
ATOM 634 O O . PHE A 1 85 ? -14.978 6.037 -1.619 1.00 93.56 85 PHE A O 1
ATOM 641 N N . ARG A 1 86 ? -17.025 5.874 -2.549 1.00 95.69 86 ARG A N 1
ATOM 642 C CA . ARG A 1 86 ? -17.781 5.975 -1.289 1.00 95.69 86 ARG A CA 1
ATOM 643 C C . ARG A 1 86 ? -17.499 4.807 -0.346 1.00 95.69 86 ARG A C 1
ATOM 645 O O . ARG A 1 86 ? -17.209 5.046 0.819 1.00 95.69 86 ARG A O 1
ATOM 652 N N . ASP A 1 87 ? -17.498 3.572 -0.844 1.00 95.62 87 ASP A N 1
ATOM 653 C CA . ASP A 1 87 ? -17.166 2.381 -0.045 1.00 95.62 87 ASP A CA 1
ATOM 654 C C . ASP A 1 87 ? -15.759 2.479 0.574 1.00 95.62 87 ASP A C 1
ATOM 656 O O . ASP A 1 87 ? -15.563 2.203 1.760 1.00 95.62 87 ASP A O 1
ATOM 660 N N . GLN A 1 88 ? -14.769 2.954 -0.191 1.00 92.38 88 GLN A N 1
ATOM 661 C CA . GLN A 1 88 ? -13.429 3.190 0.351 1.00 92.38 88 GLN A CA 1
ATOM 662 C C . GLN A 1 88 ? -13.394 4.305 1.399 1.00 92.38 88 GLN A C 1
ATOM 664 O O . GLN A 1 88 ? -12.611 4.209 2.347 1.00 92.38 88 GLN A O 1
ATOM 669 N N . ALA A 1 89 ? -14.187 5.365 1.226 1.00 93.25 89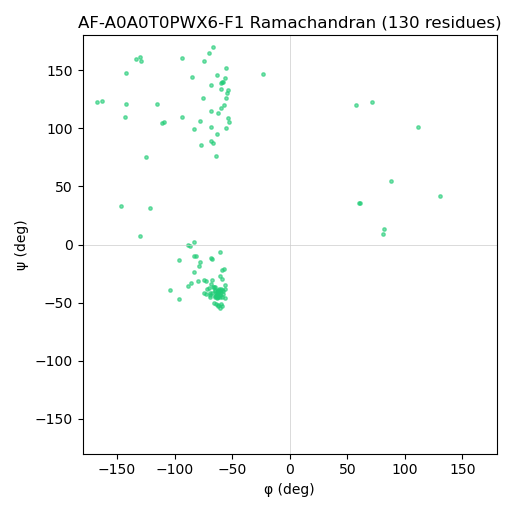 ALA A N 1
ATOM 670 C CA . ALA A 1 89 ? -14.297 6.435 2.210 1.00 93.25 89 ALA A CA 1
ATOM 671 C C . ALA A 1 89 ? -14.921 5.919 3.515 1.00 93.25 89 ALA A C 1
ATOM 673 O O . ALA A 1 89 ? -14.348 6.155 4.578 1.00 93.25 89 ALA A O 1
ATOM 674 N N . GLN A 1 90 ? -15.992 5.125 3.429 1.00 94.50 90 GLN A N 1
ATOM 675 C CA . GLN A 1 90 ? -16.651 4.520 4.588 1.00 94.50 90 GLN A CA 1
ATOM 676 C C . GLN A 1 90 ? -15.694 3.614 5.368 1.00 94.50 90 GLN A C 1
ATOM 678 O O . GLN A 1 90 ? -15.451 3.830 6.547 1.00 94.50 90 GLN A O 1
ATOM 683 N N . LYS A 1 91 ? -15.009 2.688 4.687 1.00 93.75 91 LYS A N 1
ATOM 684 C CA . LYS A 1 91 ? -14.018 1.800 5.326 1.00 93.75 91 LYS A CA 1
ATOM 685 C C . LYS A 1 91 ? -12.873 2.553 6.002 1.00 93.75 91 LYS A C 1
ATOM 687 O O . LYS A 1 91 ? -12.253 2.046 6.935 1.00 93.75 91 LYS A O 1
ATOM 692 N N . ARG A 1 92 ? -12.510 3.734 5.488 1.00 91.56 92 ARG A N 1
ATOM 693 C CA . ARG A 1 92 ? -11.506 4.596 6.129 1.00 91.56 92 ARG A CA 1
ATOM 694 C C . ARG A 1 92 ? -12.078 5.273 7.363 1.00 91.56 92 ARG A C 1
ATOM 696 O O . ARG A 1 92 ? -11.349 5.353 8.346 1.00 91.56 92 ARG A O 1
ATOM 703 N N . PHE A 1 93 ? -13.317 5.743 7.280 1.00 94.62 93 PHE A N 1
ATOM 704 C CA . PHE A 1 93 ? -14.044 6.361 8.376 1.00 94.62 93 PHE A CA 1
ATOM 705 C C . PHE A 1 93 ? -14.215 5.380 9.539 1.00 94.62 93 PHE A C 1
ATOM 707 O O . PHE A 1 93 ? -13.670 5.641 10.601 1.00 94.62 93 PHE A O 1
ATOM 714 N N . ASP A 1 94 ? -14.785 4.197 9.292 1.00 93.88 94 ASP A N 1
ATOM 715 C CA . ASP A 1 94 ? -15.033 3.149 10.300 1.00 93.88 94 ASP A CA 1
ATOM 716 C C . ASP A 1 94 ? -13.757 2.653 11.001 1.00 93.88 94 ASP A C 1
ATOM 718 O O . ASP A 1 94 ? -13.797 2.046 12.066 1.00 93.88 94 ASP A O 1
ATOM 722 N N . ARG A 1 95 ? -12.594 2.845 10.369 1.00 91.50 95 ARG A N 1
ATOM 723 C CA . ARG A 1 95 ? -11.296 2.490 10.953 1.00 91.50 95 ARG A CA 1
ATOM 724 C C . ARG A 1 95 ? -10.752 3.574 11.884 1.00 91.50 95 ARG A C 1
ATOM 726 O O . ARG A 1 95 ? -9.857 3.284 12.671 1.00 91.50 95 ARG A O 1
ATOM 733 N N . ILE A 1 96 ? -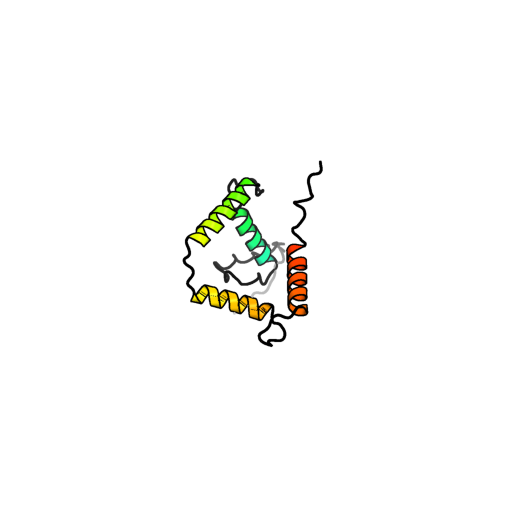11.186 4.819 11.709 1.00 93.94 96 ILE A N 1
ATOM 734 C CA . ILE A 1 96 ? -10.750 5.964 12.514 1.00 93.94 96 ILE A CA 1
ATOM 735 C C . ILE A 1 96 ? -11.763 6.219 13.632 1.00 93.94 96 ILE A C 1
ATOM 737 O O . ILE A 1 96 ? -11.339 6.365 14.774 1.00 93.94 96 ILE A O 1
ATOM 741 N N . ASP A 1 97 ? -13.056 6.226 13.299 1.00 95.25 97 ASP A N 1
ATOM 742 C CA . ASP A 1 97 ? -14.182 6.287 14.235 1.00 95.25 97 ASP A CA 1
ATOM 743 C C . ASP A 1 97 ? -14.248 4.972 15.028 1.00 95.25 97 ASP A C 1
ATOM 745 O O . ASP A 1 97 ? -14.819 3.963 14.608 1.00 95.25 97 ASP A O 1
ATOM 749 N N . THR A 1 98 ? -13.535 4.960 16.149 1.00 93.50 98 THR A N 1
ATOM 750 C CA . THR A 1 98 ? -13.333 3.765 16.969 1.00 93.50 98 THR A CA 1
ATOM 751 C C . THR A 1 98 ? -14.489 3.594 17.942 1.00 93.50 98 THR A C 1
ATOM 753 O O . THR A 1 98 ? -14.856 2.459 18.262 1.00 93.50 98 THR A O 1
ATOM 756 N N . ASN A 1 99 ? -15.063 4.708 18.407 1.00 93.81 99 ASN A N 1
ATOM 757 C CA . ASN A 1 99 ? -16.220 4.691 19.295 1.00 93.81 99 ASN A CA 1
ATOM 758 C C . ASN A 1 99 ? -17.554 4.503 18.540 1.00 93.81 99 ASN A C 1
ATOM 760 O O . ASN A 1 99 ? -18.559 4.196 19.182 1.00 93.81 99 ASN A O 1
ATOM 764 N N . LYS A 1 100 ? -17.536 4.574 17.201 1.00 94.06 100 LYS A N 1
ATOM 765 C CA . LYS A 1 100 ? -18.680 4.385 16.298 1.00 94.06 100 LYS A CA 1
ATOM 766 C C . LYS A 1 100 ? -19.792 5.401 16.536 1.00 94.06 100 LYS A C 1
ATOM 768 O O . LYS A 1 100 ? -20.972 5.056 16.430 1.00 94.06 100 LYS A O 1
ATOM 773 N N . ASP A 1 101 ? -19.425 6.632 16.877 1.00 95.00 101 ASP A N 1
ATOM 774 C CA . ASP A 1 101 ? -20.384 7.712 17.115 1.00 95.00 101 ASP A CA 1
ATOM 775 C C . ASP A 1 101 ? -20.776 8.471 15.834 1.00 95.00 101 ASP A C 1
ATOM 777 O O . ASP A 1 101 ? -21.642 9.350 15.865 1.00 95.00 101 ASP A O 1
ATOM 781 N N . GLY A 1 102 ? -20.194 8.098 14.688 1.00 94.00 102 GLY A N 1
ATOM 782 C CA . GLY A 1 102 ? -20.471 8.731 13.405 1.00 94.00 102 GLY A CA 1
ATOM 783 C C . GLY A 1 102 ? -19.703 10.035 13.201 1.00 94.00 102 GLY A C 1
ATOM 784 O O . GLY A 1 102 ? -19.933 10.733 12.207 1.00 94.00 102 GLY A O 1
ATOM 785 N N . THR A 1 103 ? -18.753 10.359 14.080 1.00 95.75 103 THR A N 1
ATOM 786 C CA . THR A 1 103 ? -17.836 11.492 13.950 1.00 95.75 103 THR A CA 1
ATOM 787 C C . THR A 1 103 ? -16.382 11.056 14.157 1.00 95.75 103 THR A C 1
ATOM 789 O O . THR A 1 103 ? -16.094 9.979 14.651 1.00 95.75 103 THR A O 1
ATOM 792 N N . ILE A 1 104 ? -15.425 11.873 13.703 1.00 94.06 104 ILE A N 1
ATOM 793 C CA . ILE A 1 104 ? -14.002 11.655 14.010 1.00 94.06 104 ILE A CA 1
ATOM 794 C C . ILE A 1 104 ? -13.570 12.738 14.984 1.00 94.06 104 ILE A C 1
ATOM 796 O O . ILE A 1 104 ? -13.336 13.891 14.589 1.00 94.06 104 ILE A O 1
ATOM 800 N N . SER A 1 105 ? -13.411 12.347 16.242 1.00 95.31 105 SER A N 1
ATOM 801 C CA . SER A 1 105 ? -12.920 13.226 17.296 1.00 95.31 105 SER A CA 1
ATOM 802 C C . SER A 1 105 ? -11.430 13.568 17.118 1.00 95.31 105 SER A C 1
ATOM 804 O O . SER A 1 105 ? -10.677 12.930 16.370 1.00 95.31 105 SER A O 1
ATOM 806 N N . ALA A 1 106 ? -10.961 14.603 17.823 1.00 94.75 106 ALA A N 1
ATOM 807 C CA . ALA A 1 106 ? -9.538 14.954 17.839 1.00 94.75 106 ALA A CA 1
ATOM 808 C C . ALA A 1 106 ? -8.678 13.812 18.409 1.00 94.75 106 ALA A C 1
ATOM 810 O O . ALA A 1 106 ? -7.600 13.533 17.888 1.00 94.75 106 ALA A O 1
ATOM 811 N N . GLN A 1 107 ? -9.183 13.125 19.434 1.00 94.31 107 GLN A N 1
ATOM 812 C CA . GLN A 1 107 ? -8.503 12.004 20.082 1.00 94.31 107 GLN A CA 1
ATOM 813 C C . GLN A 1 107 ? -8.338 10.820 19.121 1.00 94.31 107 GLN A C 1
ATOM 815 O O . GLN A 1 107 ? -7.237 10.288 18.991 1.00 94.31 107 GLN A O 1
ATOM 820 N N . GLU A 1 108 ? -9.382 10.462 18.373 1.00 93.19 108 GLU A N 1
ATOM 821 C CA . GLU A 1 108 ? -9.321 9.390 17.369 1.00 93.19 108 GLU A CA 1
ATOM 822 C C . GLU A 1 108 ? -8.409 9.739 16.198 1.00 93.19 108 GLU A C 1
ATOM 824 O O . GLU A 1 108 ? -7.654 8.899 15.702 1.00 93.19 108 GLU A O 1
ATOM 829 N N . ARG A 1 109 ? -8.404 11.009 15.783 1.00 93.38 109 ARG A N 1
ATOM 830 C CA . ARG A 1 109 ? -7.473 11.492 14.762 1.00 93.38 109 ARG A CA 1
ATOM 831 C C . ARG A 1 109 ? -6.022 11.383 15.225 1.00 93.38 109 ARG A C 1
ATOM 833 O O . ARG A 1 109 ? -5.174 10.964 14.437 1.00 93.38 109 ARG A O 1
ATOM 840 N N . GLU A 1 110 ? -5.725 11.754 16.468 1.00 92.38 110 GLU A N 1
ATOM 841 C CA . GLU A 1 110 ? -4.379 11.623 17.036 1.00 92.38 110 GLU A CA 1
ATOM 842 C C . GLU A 1 110 ? -3.978 10.154 17.213 1.00 92.38 110 GLU A C 1
ATOM 844 O O . GLU A 1 110 ? -2.879 9.775 16.807 1.00 92.38 110 GLU A O 1
ATOM 849 N N . ALA A 1 111 ? -4.879 9.292 17.688 1.00 90.19 111 ALA A N 1
ATOM 850 C CA . ALA A 1 111 ? -4.640 7.850 17.757 1.00 90.19 111 ALA A CA 1
ATOM 851 C C . ALA A 1 111 ? -4.339 7.257 16.368 1.00 90.19 111 ALA A C 1
ATOM 853 O O . ALA A 1 111 ? -3.347 6.543 16.187 1.00 90.19 111 ALA A O 1
ATOM 854 N N . ALA A 1 112 ? -5.120 7.625 15.348 1.00 89.25 112 ALA A N 1
ATOM 855 C CA . ALA A 1 112 ? -4.878 7.211 13.970 1.00 89.25 112 ALA A CA 1
ATOM 856 C C . ALA A 1 112 ? -3.526 7.721 13.440 1.00 89.25 112 ALA A C 1
ATOM 858 O O . ALA A 1 112 ? -2.793 6.969 12.792 1.00 89.25 112 ALA A O 1
ATOM 859 N N . LYS A 1 113 ? -3.150 8.974 13.736 1.00 87.81 113 LYS A N 1
ATOM 860 C CA . LYS A 1 113 ? -1.835 9.529 13.373 1.00 87.81 113 LYS A CA 1
ATOM 861 C C . LYS A 1 113 ? -0.693 8.800 14.070 1.00 87.81 113 LYS A C 1
ATOM 863 O O . LYS A 1 113 ? 0.313 8.532 13.417 1.00 87.81 113 LYS A O 1
ATOM 868 N N . LEU A 1 114 ? -0.830 8.465 15.351 1.00 87.56 114 LEU A N 1
ATOM 869 C CA . LEU A 1 114 ? 0.173 7.709 16.101 1.00 87.56 114 LEU A CA 1
ATOM 870 C C . LEU A 1 114 ? 0.361 6.312 15.510 1.00 87.56 114 LEU A C 1
ATOM 872 O O . LEU A 1 114 ? 1.495 5.918 15.248 1.00 87.56 114 LEU A O 1
ATOM 876 N N . LEU A 1 115 ? -0.728 5.612 15.182 1.00 83.25 115 LEU A N 1
ATOM 877 C CA . LEU A 1 115 ? -0.672 4.324 14.485 1.00 83.25 115 LEU A CA 1
ATOM 878 C C . LEU A 1 115 ? -0.009 4.446 13.106 1.00 83.25 115 LEU A C 1
ATOM 880 O O . LEU A 1 115 ? 0.839 3.630 12.739 1.00 83.25 115 LEU A O 1
ATOM 884 N N . MET A 1 116 ? -0.347 5.486 12.339 1.00 82.50 116 MET A N 1
ATOM 885 C CA . MET A 1 116 ? 0.295 5.745 11.048 1.00 82.50 116 MET A CA 1
ATOM 886 C C . MET A 1 116 ? 1.775 6.088 11.204 1.00 82.50 116 MET A C 1
ATOM 888 O O . MET A 1 116 ? 2.586 5.629 10.406 1.00 82.50 116 MET A O 1
ATOM 892 N N . ARG A 1 117 ? 2.149 6.858 12.227 1.00 81.12 117 ARG A N 1
ATOM 893 C CA . ARG A 1 117 ? 3.538 7.224 12.512 1.00 81.12 117 ARG A CA 1
ATOM 894 C C . ARG A 1 117 ? 4.339 6.029 13.011 1.00 81.12 117 ARG A C 1
ATOM 896 O O . ARG A 1 117 ? 5.469 5.879 12.577 1.00 81.12 117 ARG A O 1
ATOM 903 N N . ALA A 1 118 ? 3.759 5.144 13.815 1.00 75.56 118 ALA A N 1
ATOM 904 C CA . ALA A 1 118 ? 4.375 3.872 14.185 1.00 75.56 118 ALA A CA 1
ATOM 905 C C . ALA A 1 118 ? 4.595 2.985 12.947 1.00 75.56 118 ALA A C 1
ATOM 907 O O . ALA A 1 118 ? 5.663 2.407 12.770 1.00 75.56 118 ALA A O 1
ATOM 908 N N . ARG A 1 119 ? 3.624 2.956 12.023 1.00 70.12 119 ARG A N 1
ATOM 909 C CA . ARG A 1 119 ? 3.714 2.191 10.770 1.00 70.12 119 ARG A CA 1
ATOM 910 C C . ARG A 1 119 ? 4.675 2.794 9.735 1.00 70.12 119 ARG A C 1
ATOM 912 O O . ARG A 1 119 ? 5.264 2.052 8.956 1.00 70.12 119 ARG A O 1
ATOM 919 N N . MET A 1 120 ? 4.825 4.119 9.705 1.00 62.88 120 MET A N 1
ATOM 920 C CA . MET A 1 120 ? 5.693 4.858 8.770 1.00 62.88 120 MET A CA 1
ATOM 921 C C . MET A 1 120 ? 7.069 5.203 9.363 1.00 62.88 120 MET A C 1
ATOM 923 O O . MET A 1 120 ? 7.980 5.585 8.631 1.00 62.88 120 MET A O 1
ATOM 927 N N . GLY A 1 121 ? 7.235 5.067 10.679 1.00 53.81 121 GLY A N 1
ATOM 928 C CA . GLY A 1 121 ? 8.448 5.385 11.435 1.00 53.81 121 GLY A CA 1
ATOM 929 C C . GLY A 1 121 ? 9.625 4.453 11.155 1.00 53.81 121 GLY A C 1
ATOM 930 O O . GLY A 1 121 ? 10.748 4.796 11.490 1.00 53.81 121 GLY A O 1
ATOM 931 N N . GLY A 1 122 ? 9.400 3.332 10.462 1.00 51.00 122 GLY A N 1
ATOM 932 C CA . GLY A 1 122 ? 10.467 2.496 9.901 1.00 51.00 122 GLY A CA 1
ATOM 933 C C . GLY A 1 122 ? 11.008 2.968 8.541 1.00 51.00 122 GLY A C 1
ATOM 934 O O . GLY A 1 122 ? 11.835 2.275 7.954 1.00 51.00 122 GLY A O 1
ATOM 935 N N . HIS A 1 123 ? 10.522 4.091 7.986 1.00 48.91 123 HIS A N 1
ATOM 936 C CA . HIS A 1 123 ? 10.805 4.501 6.597 1.00 48.91 123 HIS A CA 1
ATOM 937 C C . HIS A 1 123 ? 10.901 6.026 6.365 1.00 48.91 123 HIS A C 1
ATOM 939 O O . HIS A 1 123 ? 10.574 6.523 5.287 1.00 48.91 123 HIS A O 1
ATOM 945 N N . ARG A 1 124 ? 11.386 6.799 7.347 1.00 48.75 124 ARG A N 1
ATOM 946 C CA . ARG A 1 124 ? 11.803 8.203 7.139 1.00 48.75 124 ARG A CA 1
ATOM 947 C C . ARG A 1 124 ? 13.239 8.423 7.604 1.00 48.75 124 ARG A C 1
ATOM 949 O O . ARG A 1 124 ? 13.486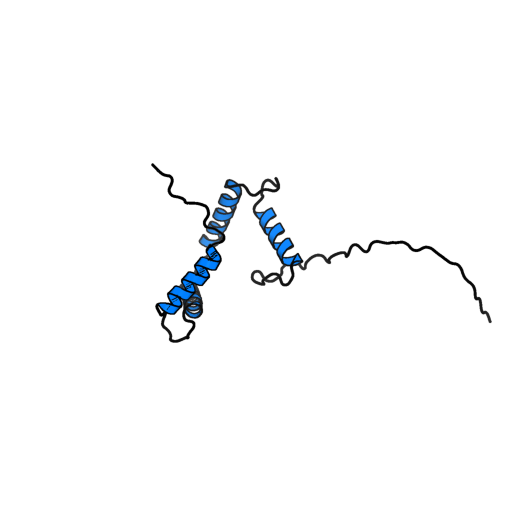 9.015 8.644 1.00 48.75 124 ARG A O 1
ATOM 956 N N . GLY A 1 125 ? 14.162 7.933 6.783 1.00 44.66 125 GLY A N 1
ATOM 957 C CA . GLY A 1 125 ? 15.584 8.280 6.788 1.00 44.66 125 GLY A CA 1
ATOM 958 C C . GLY A 1 125 ? 16.042 8.853 5.440 1.00 44.66 125 GLY A C 1
ATOM 959 O O . GLY A 1 125 ? 17.169 8.615 5.037 1.00 44.66 125 GLY A O 1
ATOM 960 N N . HIS A 1 126 ? 15.172 9.551 4.701 1.00 47.25 126 HIS A N 1
ATOM 961 C CA . HIS A 1 126 ? 15.562 10.274 3.485 1.00 47.25 126 HIS A CA 1
ATOM 962 C C . HIS A 1 126 ? 14.772 11.579 3.382 1.00 47.25 126 HIS A C 1
ATOM 964 O O . HIS A 1 126 ? 13.563 11.562 3.160 1.00 47.25 126 HIS A O 1
ATOM 970 N N . GLY A 1 127 ? 15.475 12.692 3.581 1.00 43.69 127 GLY A N 1
ATOM 971 C CA . GLY A 1 127 ? 14.925 14.046 3.569 1.00 43.69 127 GLY A CA 1
ATOM 972 C C . GLY A 1 127 ? 15.334 14.863 4.792 1.00 43.69 127 GLY A C 1
ATOM 973 O O . GLY A 1 127 ? 14.492 15.537 5.374 1.00 43.69 127 GLY A O 1
ATOM 974 N N . GLY A 1 128 ? 16.600 14.776 5.217 1.00 37.44 128 GLY A N 1
ATOM 975 C CA . GLY A 1 128 ? 17.175 15.879 5.984 1.00 37.44 128 GLY A CA 1
ATOM 976 C C . GLY A 1 128 ? 17.206 17.128 5.091 1.00 37.44 128 GLY A C 1
ATOM 977 O O . GLY A 1 128 ? 17.367 16.975 3.875 1.00 37.44 128 GLY A O 1
ATOM 978 N N . PRO A 1 129 ? 17.021 18.342 5.635 1.00 52.06 129 PRO A N 1
ATOM 979 C CA . PRO A 1 129 ? 17.301 19.550 4.875 1.00 52.06 129 PRO A CA 1
ATOM 980 C C . PRO A 1 129 ? 18.782 19.521 4.486 1.00 52.06 129 PRO A C 1
ATOM 982 O O . PRO A 1 129 ? 19.657 19.472 5.350 1.00 52.06 129 PRO A O 1
ATOM 985 N N . ALA A 1 130 ? 19.060 19.494 3.183 1.00 46.44 130 ALA A N 1
ATOM 986 C CA . ALA A 1 130 ? 20.372 19.867 2.685 1.00 46.44 130 ALA A CA 1
ATOM 987 C C . ALA A 1 130 ? 20.575 21.332 3.078 1.00 46.44 130 ALA A C 1
ATOM 989 O O . ALA A 1 130 ? 19.808 22.197 2.657 1.00 46.44 130 ALA A O 1
ATOM 990 N N . GLY A 1 131 ? 21.530 21.574 3.970 1.00 52.84 131 GLY A N 1
ATOM 991 C CA . GLY A 1 131 ? 21.925 22.917 4.349 1.0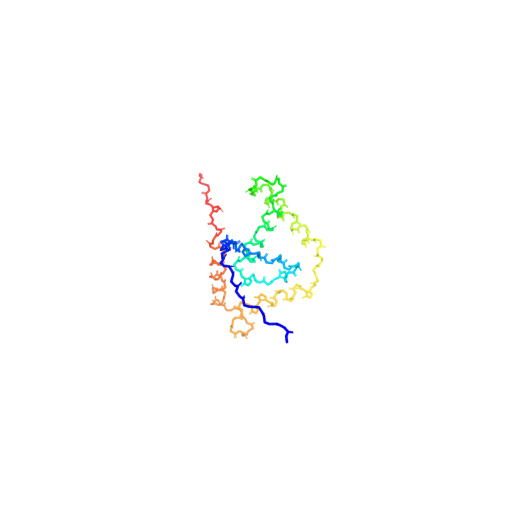0 52.84 131 GLY A CA 1
ATOM 992 C C . GLY A 1 131 ? 22.629 23.627 3.197 1.00 52.84 131 GLY A C 1
ATOM 993 O O . GLY A 1 131 ? 23.467 23.029 2.522 1.00 52.84 131 GLY A O 1
ATOM 994 N N . ALA A 1 132 ? 22.277 24.894 3.017 1.00 39.16 132 ALA A N 1
ATOM 995 C CA . ALA A 1 132 ? 23.174 26.035 2.869 1.00 39.16 132 ALA A CA 1
ATOM 996 C C . ALA A 1 132 ? 22.361 27.286 3.228 1.00 39.16 132 ALA A C 1
ATOM 998 O O . ALA A 1 132 ? 21.212 27.384 2.737 1.00 39.16 132 ALA A O 1
#

pLDDT: mean 75.5, std 22.59, range [34.0, 96.94]

Solvent-accessible surface area (backbone atoms only — not comparable to full-atom values): 8740 Å² total; per-residue (Å²): 140,83,89,86,87,84,89,85,84,88,78,88,76,88,68,79,75,71,77,77,72,72,80,79,75,90,75,70,63,96,80,61,73,62,92,42,72,66,52,44,50,54,55,47,51,55,53,46,60,72,37,23,80,86,67,79,86,55,70,50,74,64,37,53,48,52,53,49,49,58,55,47,50,68,50,69,75,49,87,76,52,73,67,58,53,49,53,53,49,48,60,52,45,62,70,41,25,77,86,68,79,86,55,77,51,72,68,37,51,49,52,48,48,51,55,48,44,64,70,47,65,84,73,76,89,80,80,74,83,81,84,128

Mean predicted aligned error: 15.64 Å

Radius of gyration: 27.39 Å; Cα contacts (8 Å, |Δi|>4): 31; chains: 1; bounding box: 44×103×36 Å

Nearest PDB structures (foldseek):
  4ndc-assembly2_B  TM=4.219E-01  e=4.322E+00  Doryteuthis pealeii